Protein AF-A0A7J3IGB1-F1 (afdb_monomer_lite)

Secondary structure (DSSP, 8-state):
-HHHHHHHHHHHHHHHHHHHT-HHHHHHHHHTHHHHHHHHHHHHHHHTTS-HHHHHHHHHHHHHHHHHHHHHHHHHHTTSPPP-

pLDDT: mean 94.0, std 8.96, range [46.56, 98.69]

Radius of gyration: 14.81 Å; chains: 1; bounding box: 41×20×40 Å

Sequence (84 aa):
HELYKAIYDCYNDAVTAFLSRNIIIAESVREREANVKELSRRTESIIRALPIERAQDLVAVISLLNRIYDHSVDISDLTAPREF

Foldseek 3Di:
DVLLVLLVQLLVLLVVCQVVLPLVSLVVLVVCVVVNVVVLVVQLVVLVVDDPVSSVVVNVVSVVSVVSSVVSNVSSVNSDDPDD

Structure (mmCIF, N/CA/C/O backbone):
data_AF-A0A7J3IGB1-F1
#
_entry.id   AF-A0A7J3IGB1-F1
#
loop_
_atom_site.group_PDB
_atom_site.id
_atom_site.type_symbol
_atom_site.label_atom_id
_atom_site.label_alt_id
_atom_site.label_comp_id
_atom_site.label_asym_id
_atom_site.label_entity_id
_atom_site.label_seq_id
_atom_site.pdbx_PDB_ins_code
_atom_site.Cartn_x
_atom_site.Cartn_y
_atom_site.Cartn_z
_atom_site.occupancy
_atom_site.B_iso_or_equiv
_atom_site.auth_seq_id
_atom_site.auth_comp_id
_atom_site.auth_asym_id
_atom_site.auth_atom_id
_atom_site.pdbx_PDB_model_num
ATOM 1 N N . HIS A 1 1 ? -12.516 1.942 3.893 1.00 71.56 1 HIS A N 1
ATOM 2 C CA . HIS A 1 1 ? -12.566 1.496 2.483 1.00 71.56 1 HIS A CA 1
ATOM 3 C C . HIS A 1 1 ? -11.451 2.135 1.656 1.00 71.56 1 HIS A C 1
ATOM 5 O O . HIS A 1 1 ? -10.734 1.409 0.987 1.00 71.56 1 HIS A O 1
ATOM 11 N N . GLU A 1 2 ? -11.257 3.458 1.736 1.00 92.94 2 GLU A N 1
ATOM 12 C CA . GLU A 1 2 ? -10.242 4.181 0.943 1.00 92.94 2 GLU A CA 1
ATOM 13 C C . GLU A 1 2 ? -8.802 3.706 1.191 1.00 92.94 2 GLU A C 1
ATOM 15 O O . GLU A 1 2 ? -8.102 3.415 0.228 1.00 92.94 2 GLU A O 1
ATOM 20 N N . LEU A 1 3 ? -8.392 3.536 2.457 1.00 96.44 3 LEU A N 1
ATOM 21 C CA . LEU A 1 3 ? -7.048 3.048 2.801 1.00 96.44 3 LEU A CA 1
ATOM 22 C C . LEU A 1 3 ? -6.753 1.663 2.207 1.00 96.44 3 LEU A C 1
ATOM 24 O O . LEU A 1 3 ? -5.752 1.481 1.525 1.00 96.44 3 LEU A O 1
ATOM 28 N N . TYR A 1 4 ? -7.654 0.700 2.436 1.00 97.25 4 TYR A N 1
ATOM 29 C CA . TYR A 1 4 ? -7.526 -0.649 1.882 1.00 97.25 4 TYR A CA 1
ATOM 30 C C . TYR A 1 4 ? -7.390 -0.617 0.359 1.00 97.25 4 TYR A C 1
ATOM 32 O O . TYR A 1 4 ? -6.486 -1.247 -0.176 1.00 97.25 4 TYR A O 1
ATOM 40 N N . LYS A 1 5 ? -8.256 0.141 -0.328 1.00 98.06 5 LYS A N 1
ATOM 41 C CA . LYS A 1 5 ? -8.227 0.232 -1.788 1.00 98.06 5 LYS A CA 1
ATOM 42 C C . LYS A 1 5 ? -6.900 0.809 -2.286 1.00 98.06 5 LYS A C 1
ATOM 44 O O . LYS A 1 5 ? -6.281 0.204 -3.146 1.00 98.06 5 LYS A O 1
ATOM 49 N N . ALA A 1 6 ? -6.436 1.917 -1.707 1.00 98.38 6 ALA A N 1
ATOM 50 C CA . ALA A 1 6 ? -5.171 2.534 -2.104 1.00 98.38 6 ALA A CA 1
ATOM 51 C C . ALA A 1 6 ? -3.983 1.567 -1.961 1.00 98.38 6 ALA A C 1
ATOM 53 O O . ALA A 1 6 ? -3.156 1.465 -2.862 1.00 98.38 6 ALA A O 1
ATOM 54 N N . ILE A 1 7 ? -3.928 0.822 -0.854 1.00 98.56 7 ILE A N 1
ATOM 55 C CA . ILE A 1 7 ? -2.864 -0.154 -0.589 1.00 98.56 7 ILE A CA 1
ATOM 56 C C . ILE A 1 7 ? -2.973 -1.365 -1.517 1.00 98.56 7 ILE A C 1
ATOM 58 O O . ILE A 1 7 ? -1.965 -1.836 -2.034 1.00 98.56 7 ILE A O 1
ATOM 62 N N . TYR A 1 8 ? -4.189 -1.856 -1.756 1.00 98.44 8 TYR A N 1
ATOM 63 C CA . TYR A 1 8 ? -4.436 -2.952 -2.688 1.00 98.44 8 TYR A CA 1
ATOM 64 C C . TYR A 1 8 ? -4.044 -2.582 -4.125 1.00 98.44 8 TYR A C 1
ATOM 66 O O . TYR A 1 8 ? -3.430 -3.386 -4.824 1.00 98.44 8 TYR A O 1
ATOM 74 N N . ASP A 1 9 ? -4.335 -1.353 -4.549 1.00 98.50 9 ASP A N 1
ATOM 75 C CA . ASP A 1 9 ? -3.933 -0.838 -5.856 1.00 98.50 9 ASP A CA 1
ATOM 76 C C . ASP A 1 9 ? -2.396 -0.732 -5.946 1.00 98.50 9 ASP A C 1
ATOM 78 O O . ASP A 1 9 ? -1.812 -1.204 -6.918 1.00 98.50 9 ASP A O 1
ATOM 82 N N . CYS A 1 10 ? -1.718 -0.222 -4.906 1.00 98.62 10 CYS A N 1
ATOM 83 C CA . CYS A 1 10 ? -0.247 -0.219 -4.837 1.00 98.62 10 CYS A CA 1
ATOM 84 C C . CYS A 1 10 ? 0.351 -1.629 -4.933 1.00 98.62 10 CYS A C 1
ATOM 86 O O . CYS A 1 10 ? 1.341 -1.822 -5.633 1.00 98.62 10 CYS A O 1
ATOM 88 N N . TYR A 1 11 ? -0.249 -2.613 -4.264 1.00 98.69 11 TYR A N 1
ATOM 89 C CA . TYR A 1 11 ? 0.198 -4.004 -4.324 1.00 98.69 11 TYR A CA 1
ATOM 90 C C . TYR A 1 11 ? 0.091 -4.584 -5.740 1.00 98.69 11 TYR A C 1
ATOM 92 O O . TYR A 1 11 ? 1.055 -5.163 -6.246 1.00 98.69 11 TYR A O 1
ATOM 100 N N . ASN A 1 12 ? -1.055 -4.404 -6.405 1.00 98.69 12 ASN A N 1
ATOM 101 C CA . ASN A 1 12 ? -1.240 -4.887 -7.776 1.00 98.69 12 ASN A CA 1
ATOM 102 C C . ASN A 1 12 ? -0.278 -4.208 -8.754 1.00 98.69 12 ASN A C 1
ATOM 104 O O . ASN A 1 12 ? 0.306 -4.878 -9.610 1.00 98.69 12 ASN A O 1
ATOM 108 N N . ASP A 1 13 ? -0.085 -2.899 -8.611 1.00 98.62 13 ASP A N 1
ATOM 109 C CA . ASP A 1 13 ? 0.821 -2.136 -9.461 1.00 98.62 13 ASP A CA 1
ATOM 110 C C . ASP A 1 13 ? 2.279 -2.535 -9.230 1.00 98.62 13 ASP A C 1
ATOM 112 O O . ASP A 1 13 ? 3.007 -2.719 -10.199 1.00 98.62 13 ASP A O 1
ATOM 116 N N . ALA A 1 14 ? 2.696 -2.768 -7.983 1.00 98.56 14 ALA A N 1
ATOM 117 C CA . ALA A 1 14 ? 4.042 -3.235 -7.664 1.00 98.56 14 ALA A CA 1
ATOM 118 C C . ALA A 1 14 ? 4.341 -4.598 -8.303 1.00 98.56 14 ALA A C 1
ATOM 120 O O . ALA A 1 14 ? 5.361 -4.772 -8.973 1.00 98.56 14 ALA A O 1
ATOM 121 N N . VAL A 1 15 ? 3.425 -5.563 -8.158 1.00 98.56 15 VAL A N 1
ATOM 122 C CA . VAL A 1 15 ? 3.558 -6.889 -8.783 1.00 98.56 15 VAL A CA 1
ATOM 123 C C . VAL A 1 15 ? 3.588 -6.767 -10.308 1.00 98.56 15 VAL A C 1
ATOM 125 O O . VAL A 1 15 ? 4.421 -7.394 -10.966 1.00 98.56 15 VAL A O 1
ATOM 128 N N . THR A 1 16 ? 2.721 -5.928 -10.877 1.00 98.44 16 THR A N 1
ATOM 129 C CA . THR A 1 16 ? 2.677 -5.675 -12.322 1.00 98.44 16 THR A CA 1
ATOM 130 C C . THR A 1 16 ? 3.982 -5.056 -12.815 1.00 98.44 16 THR A C 1
ATOM 132 O O . THR A 1 16 ? 4.541 -5.521 -13.811 1.00 98.44 16 THR A O 1
ATOM 135 N N . ALA A 1 17 ? 4.496 -4.045 -12.115 1.00 97.88 17 ALA A N 1
ATOM 136 C CA . ALA A 1 17 ? 5.748 -3.373 -12.431 1.00 97.88 17 ALA A CA 1
ATOM 137 C C . ALA A 1 17 ? 6.915 -4.358 -12.439 1.00 97.88 17 ALA A C 1
ATOM 139 O O . ALA A 1 17 ? 7.636 -4.441 -13.433 1.00 97.88 17 ALA A O 1
ATOM 140 N N . PHE A 1 18 ? 7.036 -5.165 -11.385 1.00 97.31 18 PHE A N 1
ATOM 141 C CA . PHE A 1 18 ? 8.108 -6.141 -11.242 1.00 97.31 18 PHE A CA 1
ATOM 142 C C . PHE A 1 18 ? 8.091 -7.187 -12.363 1.00 97.31 18 PHE A C 1
ATOM 144 O O . PHE A 1 18 ? 9.102 -7.400 -13.036 1.00 97.31 18 PHE A O 1
ATOM 151 N N . LEU A 1 19 ? 6.933 -7.803 -12.625 1.00 97.06 19 LEU A N 1
ATOM 152 C CA . LEU A 1 19 ? 6.809 -8.848 -13.648 1.00 97.06 19 LEU A CA 1
ATOM 153 C C . LEU A 1 19 ? 7.015 -8.314 -15.072 1.00 97.06 19 LEU A C 1
ATOM 155 O O . LEU A 1 19 ? 7.553 -9.022 -15.923 1.00 97.06 19 LEU A O 1
ATOM 159 N N . SER A 1 20 ? 6.609 -7.070 -15.334 1.00 96.81 20 SER A N 1
ATOM 160 C CA . SER A 1 20 ? 6.742 -6.428 -16.649 1.00 96.81 20 SER A CA 1
ATOM 161 C C . SER A 1 20 ? 8.025 -5.611 -16.825 1.00 96.81 20 SER A C 1
ATOM 163 O O . SER A 1 20 ? 8.259 -5.088 -17.913 1.00 96.81 20 SER A O 1
ATOM 165 N N . ARG A 1 21 ? 8.863 -5.498 -15.782 1.00 95.19 21 ARG A N 1
ATOM 166 C CA . ARG A 1 21 ? 10.034 -4.600 -15.724 1.00 95.19 21 ARG A CA 1
ATOM 167 C C . ARG A 1 21 ? 9.681 -3.134 -16.017 1.00 95.19 21 ARG A C 1
ATOM 169 O O . ARG A 1 21 ? 10.481 -2.394 -16.588 1.00 95.19 21 ARG A O 1
ATOM 176 N N . ASN A 1 22 ? 8.472 -2.710 -15.654 1.00 97.06 22 ASN A N 1
ATOM 177 C CA . ASN A 1 22 ? 7.982 -1.365 -15.932 1.00 97.06 22 ASN A CA 1
ATOM 178 C C . ASN A 1 22 ? 8.335 -0.401 -14.791 1.00 97.06 22 ASN A C 1
ATOM 180 O O . ASN A 1 22 ? 7.637 -0.317 -13.780 1.00 97.06 22 ASN A O 1
ATOM 184 N N . ILE A 1 23 ? 9.406 0.367 -14.993 1.00 96.25 23 ILE A N 1
ATOM 185 C CA . ILE A 1 23 ? 9.930 1.333 -14.017 1.00 96.25 23 ILE A CA 1
ATOM 186 C C . ILE A 1 23 ? 8.929 2.465 -13.732 1.00 96.25 23 ILE A C 1
ATOM 188 O O . ILE A 1 23 ? 8.870 2.951 -12.607 1.00 96.25 23 ILE A O 1
ATOM 192 N N . ILE A 1 24 ? 8.108 2.856 -14.712 1.00 97.06 24 ILE A N 1
ATOM 193 C CA . ILE A 1 24 ? 7.129 3.943 -14.547 1.00 97.06 24 ILE A CA 1
ATOM 194 C C . ILE A 1 24 ? 6.043 3.525 -13.548 1.00 97.06 24 ILE A C 1
ATOM 196 O O . ILE A 1 24 ? 5.689 4.294 -12.657 1.00 97.06 24 ILE A O 1
ATOM 200 N N . ILE A 1 25 ? 5.544 2.288 -13.657 1.00 98.00 25 ILE A N 1
ATOM 201 C CA . ILE A 1 25 ? 4.561 1.761 -12.700 1.00 98.00 25 ILE A CA 1
ATOM 202 C C . ILE A 1 25 ? 5.200 1.635 -11.310 1.00 98.00 25 ILE A C 1
ATOM 204 O O . ILE A 1 25 ? 4.584 2.066 -10.337 1.00 98.00 25 ILE A O 1
ATOM 208 N N . ALA A 1 26 ? 6.436 1.130 -11.212 1.00 97.62 26 ALA A N 1
ATOM 209 C CA . ALA A 1 26 ? 7.158 1.037 -9.939 1.00 97.62 26 ALA A CA 1
ATOM 210 C C . ALA A 1 26 ? 7.330 2.405 -9.253 1.00 97.62 26 ALA A C 1
ATOM 212 O O . ALA A 1 26 ? 7.097 2.521 -8.052 1.00 97.62 26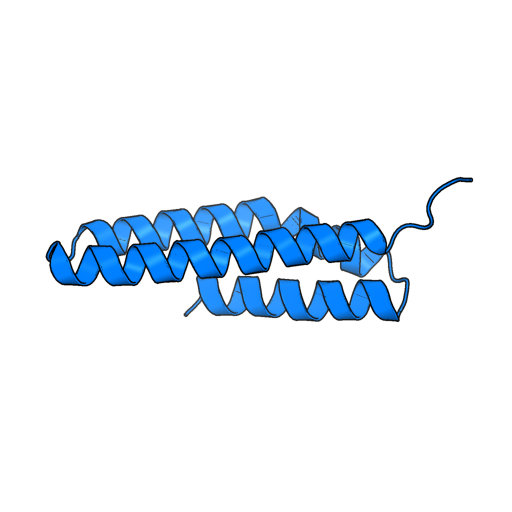 ALA A O 1
ATOM 213 N N . GLU A 1 27 ? 7.687 3.452 -10.003 1.00 97.50 27 GLU A N 1
ATOM 214 C CA . GLU A 1 27 ? 7.819 4.804 -9.446 1.00 97.50 27 GLU A CA 1
ATOM 215 C C . GLU A 1 27 ? 6.478 5.327 -8.922 1.00 97.50 27 GLU A C 1
ATOM 217 O O . GLU A 1 27 ? 6.399 5.814 -7.797 1.00 97.50 27 GLU A O 1
ATOM 222 N N . SER A 1 28 ? 5.390 5.110 -9.667 1.00 97.75 28 SER A N 1
ATOM 223 C CA . SER A 1 28 ? 4.054 5.528 -9.227 1.00 97.75 28 SER A CA 1
ATOM 224 C C . SER A 1 28 ? 3.626 4.907 -7.888 1.00 97.75 28 SER A C 1
ATOM 226 O O . SER A 1 28 ? 2.805 5.482 -7.172 1.00 97.75 28 SER A O 1
ATOM 228 N N . VAL A 1 29 ? 4.129 3.712 -7.542 1.00 98.19 29 VAL A N 1
ATOM 229 C CA . VAL A 1 29 ? 3.858 3.074 -6.242 1.00 98.19 29 VAL A CA 1
ATOM 230 C C . VAL A 1 29 ? 4.544 3.855 -5.123 1.00 98.19 29 VAL A C 1
ATOM 232 O O . VAL A 1 29 ? 3.901 4.131 -4.112 1.00 98.19 29 VAL A O 1
ATOM 235 N N . ARG A 1 30 ? 5.800 4.280 -5.325 1.00 96.12 30 ARG A N 1
ATOM 236 C CA . ARG A 1 30 ? 6.554 5.116 -4.374 1.00 96.12 30 ARG A CA 1
ATOM 237 C C . ARG A 1 30 ? 5.918 6.493 -4.193 1.00 96.12 30 ARG A C 1
ATOM 239 O O . ARG A 1 30 ? 5.741 6.949 -3.066 1.00 96.12 30 ARG A O 1
ATOM 246 N N . GLU A 1 31 ? 5.490 7.126 -5.282 1.00 97.44 31 GLU A N 1
ATOM 247 C CA . GLU A 1 31 ? 4.851 8.452 -5.252 1.00 97.44 31 GLU A CA 1
ATOM 248 C C . GLU A 1 31 ? 3.537 8.478 -4.445 1.00 97.44 31 GLU A C 1
ATOM 250 O O . GLU A 1 31 ? 3.119 9.527 -3.948 1.00 97.44 31 GLU A O 1
ATOM 255 N N . ARG A 1 32 ? 2.886 7.322 -4.253 1.00 97.88 32 ARG A N 1
ATOM 256 C CA . ARG A 1 32 ? 1.652 7.197 -3.460 1.00 97.88 32 ARG A CA 1
ATOM 257 C C . ARG A 1 32 ? 1.874 7.202 -1.944 1.00 97.88 32 ARG A C 1
ATOM 259 O O . ARG A 1 32 ? 0.883 7.240 -1.209 1.00 97.88 32 ARG A O 1
ATOM 266 N N . GLU A 1 33 ? 3.117 7.243 -1.462 1.00 96.62 33 GLU A N 1
ATOM 267 C CA . GLU A 1 33 ? 3.447 7.197 -0.030 1.00 96.62 33 GLU A CA 1
ATOM 268 C C . GLU A 1 33 ? 2.710 8.266 0.783 1.00 96.62 33 GLU A C 1
ATOM 270 O O . GLU A 1 33 ? 2.097 7.964 1.810 1.00 96.62 33 GLU A O 1
ATOM 275 N N . ALA A 1 34 ? 2.718 9.513 0.308 1.00 97.38 34 ALA A N 1
ATOM 276 C CA . ALA A 1 34 ? 2.062 10.619 0.999 1.00 97.38 34 ALA A CA 1
ATOM 277 C C . ALA A 1 34 ? 0.547 10.387 1.142 1.00 97.38 34 ALA A C 1
ATOM 279 O O . ALA A 1 34 ? -0.025 10.632 2.206 1.00 97.38 34 ALA A O 1
ATOM 280 N N . ASN A 1 35 ? -0.094 9.862 0.094 1.00 97.88 35 ASN A N 1
ATOM 281 C CA . ASN A 1 35 ? -1.520 9.550 0.107 1.00 97.88 35 ASN A CA 1
ATOM 282 C C . ASN A 1 35 ? -1.838 8.396 1.071 1.00 97.88 35 ASN A C 1
ATOM 284 O O . ASN A 1 35 ? -2.780 8.496 1.856 1.00 97.88 35 ASN A O 1
ATOM 288 N N . VAL A 1 36 ? -1.038 7.324 1.061 1.00 97.94 36 VAL A N 1
ATOM 289 C CA . VAL A 1 36 ? -1.216 6.193 1.987 1.00 97.94 36 VAL A CA 1
ATOM 290 C C . VAL A 1 36 ? -1.038 6.644 3.438 1.00 97.94 36 VAL A C 1
ATOM 292 O O . VAL A 1 36 ? -1.902 6.361 4.267 1.00 97.94 36 VAL A O 1
ATOM 295 N N . LYS A 1 37 ? 0.011 7.420 3.743 1.00 97.06 37 LYS A N 1
ATOM 296 C CA . LYS A 1 37 ? 0.249 7.968 5.090 1.00 97.06 37 LYS A CA 1
ATOM 297 C C . LYS A 1 37 ? -0.912 8.832 5.574 1.00 97.06 37 LYS A C 1
ATOM 299 O O . LYS A 1 37 ? -1.344 8.689 6.718 1.00 97.06 37 LYS A O 1
ATOM 304 N N . GLU A 1 38 ? -1.450 9.696 4.716 1.00 97.81 38 GLU A N 1
ATOM 305 C CA . GLU A 1 38 ? -2.586 10.545 5.080 1.00 97.81 38 GLU A CA 1
ATOM 306 C C . GLU A 1 38 ? -3.868 9.730 5.308 1.00 97.81 38 GLU A C 1
ATOM 308 O O . GLU A 1 38 ? -4.571 9.947 6.299 1.00 97.81 38 GLU A O 1
ATOM 313 N N . LEU A 1 39 ? -4.160 8.746 4.452 1.00 97.94 39 LEU A N 1
ATOM 314 C CA . LEU A 1 39 ? -5.299 7.843 4.638 1.00 97.94 39 LEU A CA 1
ATOM 315 C C . LEU A 1 39 ? -5.171 7.025 5.930 1.00 97.94 39 LEU A C 1
ATOM 317 O O . LEU A 1 39 ? -6.159 6.881 6.659 1.00 97.94 39 LEU A O 1
ATOM 321 N N . SER A 1 40 ? -3.972 6.541 6.256 1.00 96.56 40 SER A N 1
ATOM 322 C CA . SER A 1 40 ? -3.696 5.835 7.511 1.00 96.56 40 SER A CA 1
ATOM 323 C C . SER A 1 40 ? -3.914 6.740 8.715 1.00 96.56 40 SER A C 1
ATOM 325 O O . SER A 1 40 ? -4.694 6.391 9.601 1.00 96.56 40 SER A O 1
ATOM 327 N N . ARG A 1 41 ? -3.350 7.953 8.704 1.00 96.06 41 ARG A N 1
ATOM 328 C CA . ARG A 1 41 ? -3.528 8.943 9.776 1.00 96.06 41 ARG A CA 1
ATOM 329 C C . ARG A 1 41 ? -5.002 9.293 10.000 1.00 96.06 41 ARG A C 1
ATOM 331 O O . ARG A 1 41 ? -5.465 9.332 11.142 1.00 96.06 41 ARG A O 1
ATOM 338 N N . ARG A 1 42 ? -5.762 9.527 8.924 1.00 96.25 42 ARG A N 1
ATOM 339 C CA . ARG A 1 42 ? -7.208 9.801 9.001 1.00 96.25 42 ARG A CA 1
ATOM 340 C C . ARG A 1 42 ? -7.973 8.612 9.578 1.00 96.25 42 ARG A C 1
ATOM 342 O O . ARG A 1 42 ? -8.827 8.805 10.440 1.00 96.25 42 ARG A O 1
ATOM 349 N N . THR A 1 43 ? -7.650 7.396 9.142 1.00 95.62 43 THR A N 1
ATOM 350 C CA . THR A 1 43 ? -8.324 6.181 9.621 1.00 95.62 43 THR A CA 1
ATOM 351 C C . THR A 1 43 ? -8.019 5.931 11.101 1.00 95.62 43 THR A C 1
ATOM 353 O O . THR A 1 43 ? -8.938 5.682 11.879 1.00 95.62 43 THR A O 1
ATOM 356 N N . GLU A 1 44 ? -6.765 6.093 11.531 1.00 93.69 44 GLU A N 1
ATOM 357 C CA . GLU A 1 44 ? -6.386 6.017 12.946 1.00 93.69 44 GLU A CA 1
ATOM 358 C C . GLU A 1 44 ? -7.110 7.057 13.803 1.00 93.69 44 GLU A C 1
ATOM 360 O O . GLU A 1 44 ? -7.568 6.736 14.898 1.00 93.69 44 GLU A O 1
ATOM 365 N N . SER A 1 45 ? -7.247 8.295 13.316 1.00 93.94 45 SER A N 1
ATOM 366 C CA . SER A 1 45 ? -7.968 9.347 14.041 1.00 93.94 45 SER A CA 1
ATOM 367 C C . SER A 1 45 ? -9.428 8.970 14.302 1.00 93.94 45 SER A C 1
ATOM 369 O O . SER A 1 45 ? -9.949 9.284 15.369 1.00 93.94 45 SER A O 1
ATOM 371 N N . ILE A 1 46 ? -10.082 8.299 13.350 1.00 93.88 46 ILE A N 1
ATOM 372 C CA . ILE A 1 46 ? -11.462 7.817 13.504 1.00 93.88 46 ILE A CA 1
ATOM 373 C C . ILE A 1 46 ? -11.509 6.665 14.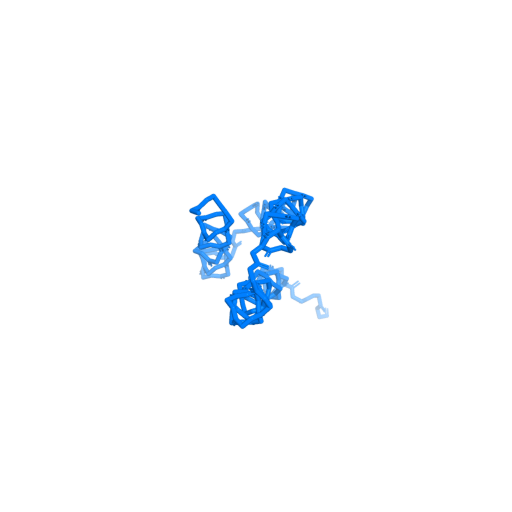513 1.00 93.88 46 ILE A C 1
ATOM 375 O O . ILE A 1 46 ? -12.371 6.640 15.387 1.00 93.88 46 ILE A O 1
ATOM 379 N N . ILE A 1 47 ? -10.561 5.729 14.431 1.00 93.69 47 ILE A N 1
ATOM 380 C CA . ILE A 1 47 ? -10.503 4.563 15.324 1.00 93.69 47 ILE A CA 1
ATOM 381 C C . ILE A 1 47 ? -10.270 4.968 16.777 1.00 93.69 47 ILE A C 1
ATOM 383 O O . ILE A 1 47 ? -10.872 4.383 17.672 1.00 93.69 47 ILE A O 1
ATOM 387 N N . ARG A 1 48 ? -9.447 5.992 17.029 1.00 89.12 48 ARG A N 1
ATOM 388 C CA . ARG A 1 48 ? -9.193 6.505 18.385 1.00 89.12 48 ARG A CA 1
ATOM 389 C C . ARG A 1 48 ? -10.441 7.084 19.065 1.00 89.12 48 ARG A C 1
ATOM 391 O O . ARG A 1 48 ? -10.419 7.257 20.277 1.00 89.12 48 ARG A O 1
ATOM 398 N N . ALA A 1 49 ? -11.512 7.368 18.319 1.00 92.62 49 ALA A N 1
ATOM 399 C CA . ALA A 1 49 ? -12.795 7.798 18.875 1.00 92.62 49 ALA A CA 1
ATOM 400 C C . ALA A 1 49 ? -13.703 6.625 19.310 1.00 92.62 49 ALA A C 1
ATOM 402 O O . ALA A 1 49 ? -14.774 6.859 19.868 1.00 92.62 49 ALA A O 1
ATOM 403 N N . LEU A 1 50 ? -13.309 5.375 19.043 1.00 92.94 50 LEU A N 1
ATOM 404 C CA . LEU A 1 50 ? -14.053 4.173 19.424 1.00 92.94 50 LEU A CA 1
ATOM 405 C C . LEU A 1 50 ? -13.687 3.700 20.845 1.00 92.94 50 LEU A C 1
ATOM 407 O O . LEU A 1 50 ? -12.618 4.044 21.352 1.00 92.94 50 LEU A O 1
ATOM 411 N N . PRO A 1 51 ? -14.530 2.858 21.477 1.00 94.19 51 PRO A N 1
ATOM 412 C CA . PRO A 1 51 ? -14.160 2.139 22.695 1.00 94.19 51 PRO A CA 1
ATOM 413 C C . PRO A 1 51 ? -12.856 1.354 22.523 1.00 94.19 51 PRO A C 1
ATOM 415 O O . PRO A 1 51 ? -12.584 0.819 21.443 1.00 94.19 51 PRO A O 1
ATOM 418 N N . ILE A 1 52 ? -12.064 1.272 23.594 1.00 89.62 52 ILE A N 1
ATOM 419 C CA . ILE A 1 52 ? -10.678 0.791 23.549 1.00 89.62 52 ILE A CA 1
ATOM 420 C C . ILE A 1 52 ? -10.554 -0.629 22.987 1.00 89.62 52 ILE A C 1
ATOM 422 O O . ILE A 1 52 ? -9.645 -0.891 22.201 1.00 89.62 52 ILE A O 1
ATOM 426 N N . GLU A 1 53 ? -11.505 -1.512 23.295 1.00 89.19 53 GLU A N 1
ATOM 427 C CA . GLU A 1 53 ? -11.503 -2.901 22.832 1.00 89.19 53 GLU A CA 1
ATOM 428 C C . GLU A 1 53 ? -11.661 -2.977 21.308 1.00 89.19 53 GLU A C 1
ATOM 430 O O . GLU A 1 53 ? -10.979 -3.742 20.638 1.00 89.19 53 GLU A O 1
ATOM 435 N N . ARG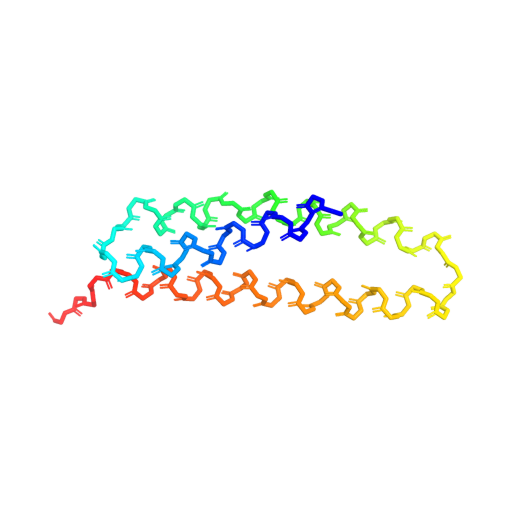 A 1 54 ? -12.521 -2.128 20.730 1.00 88.50 54 ARG A N 1
ATOM 436 C CA . ARG A 1 54 ? -12.712 -2.050 19.272 1.00 88.50 54 ARG A CA 1
ATOM 437 C C . ARG A 1 54 ? -11.565 -1.317 18.589 1.00 88.50 54 ARG A C 1
ATOM 439 O O . ARG A 1 54 ? -11.234 -1.626 17.446 1.00 88.50 54 ARG A O 1
ATOM 446 N N . ALA A 1 55 ? -10.970 -0.343 19.273 1.00 92.62 55 ALA A N 1
ATOM 447 C CA . ALA A 1 55 ? -9.865 0.429 18.735 1.00 92.62 55 ALA A CA 1
ATOM 448 C C . ALA A 1 55 ? -8.596 -0.420 18.563 1.00 92.62 55 ALA A C 1
ATOM 450 O O . ALA A 1 55 ? -7.916 -0.290 17.547 1.00 92.62 55 ALA A O 1
ATOM 451 N N . GLN A 1 56 ? -8.301 -1.316 19.511 1.00 91.69 56 GLN A N 1
ATOM 452 C CA . GLN A 1 56 ? -7.112 -2.175 19.471 1.00 91.69 56 GLN A CA 1
ATOM 453 C C . GLN A 1 56 ? -7.087 -3.097 18.247 1.00 91.69 56 GLN A C 1
ATOM 455 O O . GLN A 1 56 ? -6.105 -3.089 17.500 1.00 91.69 56 GLN A O 1
ATOM 460 N N . ASP A 1 57 ? -8.179 -3.822 17.992 1.00 92.56 57 ASP A N 1
ATOM 461 C CA . ASP A 1 57 ? -8.283 -4.717 16.833 1.00 92.56 57 ASP A CA 1
ATOM 462 C C . ASP A 1 57 ? -8.101 -3.950 15.515 1.00 92.56 57 ASP A C 1
ATOM 464 O O . ASP A 1 57 ? -7.389 -4.383 14.607 1.00 92.56 57 ASP A O 1
ATOM 468 N N . LEU A 1 58 ? -8.703 -2.762 15.409 1.00 94.75 58 LEU A N 1
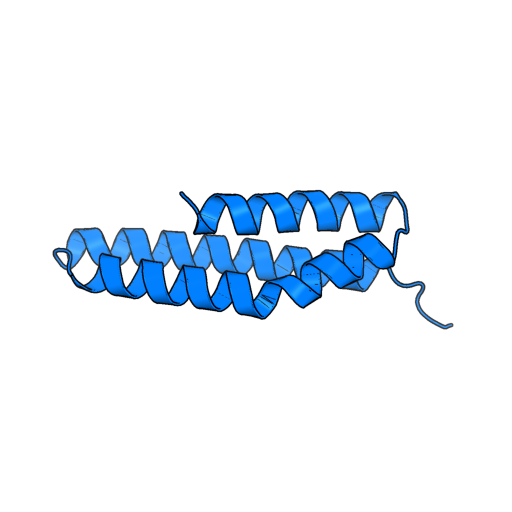ATOM 469 C CA . LEU A 1 58 ? -8.638 -1.950 14.196 1.00 94.75 58 LEU A CA 1
ATOM 470 C C . LEU A 1 58 ? -7.254 -1.321 13.973 1.00 94.75 58 LEU A C 1
ATOM 472 O O . LEU A 1 58 ? -6.810 -1.225 12.828 1.00 94.75 58 LEU A O 1
ATOM 476 N N . VAL A 1 59 ? -6.537 -0.945 15.035 1.00 93.44 59 VAL A N 1
ATOM 477 C CA . VAL A 1 59 ? -5.135 -0.498 14.935 1.00 93.44 59 VAL A CA 1
ATOM 478 C C . VAL A 1 59 ? -4.233 -1.629 14.437 1.00 93.44 59 VAL A C 1
ATOM 480 O O . VAL A 1 59 ? -3.346 -1.388 13.611 1.00 93.44 59 VAL A O 1
ATOM 483 N N . ALA A 1 60 ? -4.475 -2.869 14.876 1.00 94.12 60 ALA A N 1
ATOM 484 C CA . ALA A 1 60 ? -3.746 -4.029 14.369 1.00 94.12 60 ALA A CA 1
ATOM 485 C C . ALA A 1 60 ? -4.003 -4.237 12.865 1.00 94.12 60 ALA A C 1
ATOM 487 O O . ALA A 1 60 ? -3.059 -4.431 12.099 1.00 94.12 60 ALA A O 1
ATOM 488 N N . VAL A 1 61 ? -5.258 -4.106 12.419 1.00 95.31 61 VAL A N 1
ATOM 489 C CA . VAL A 1 61 ? -5.618 -4.177 10.992 1.00 95.31 61 VAL A CA 1
ATOM 490 C C . VAL A 1 61 ? -4.919 -3.086 10.175 1.00 95.31 61 VAL A C 1
ATOM 492 O O . VAL A 1 61 ? -4.350 -3.392 9.128 1.00 95.31 61 VAL A O 1
ATOM 495 N N . ILE A 1 62 ? -4.899 -1.833 10.643 1.00 95.94 62 ILE A N 1
ATOM 496 C CA . ILE A 1 62 ? -4.183 -0.747 9.948 1.00 95.94 62 ILE A CA 1
ATOM 497 C C . ILE A 1 62 ? -2.689 -1.036 9.855 1.00 95.94 62 ILE A C 1
ATOM 499 O O . ILE A 1 62 ? -2.098 -0.852 8.794 1.00 95.94 62 ILE A O 1
ATOM 503 N N . SER A 1 63 ? -2.081 -1.519 10.938 1.00 96.12 63 SER A N 1
ATOM 504 C CA . SER A 1 63 ? -0.659 -1.874 10.948 1.00 96.12 63 SER A CA 1
ATOM 505 C C . SER A 1 63 ? -0.335 -2.935 9.893 1.00 96.12 63 SER A C 1
ATOM 507 O O . SER A 1 63 ? 0.663 -2.820 9.186 1.00 96.12 63 SER A O 1
ATOM 509 N N . LEU A 1 64 ? -1.195 -3.948 9.742 1.00 97.62 64 LEU A N 1
ATO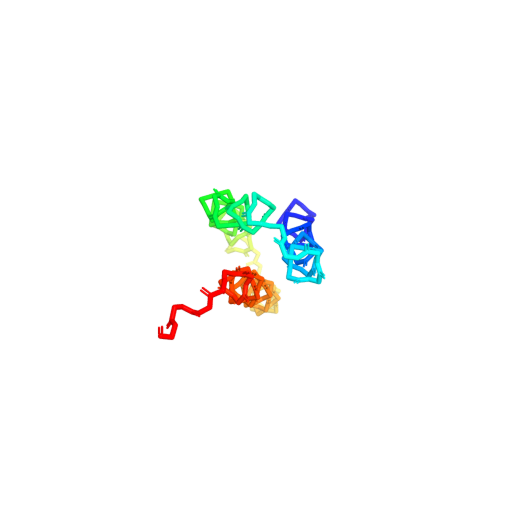M 510 C CA . LEU A 1 64 ? -1.039 -4.972 8.708 1.00 97.62 64 LEU A CA 1
ATOM 511 C C . LEU A 1 64 ? -1.207 -4.402 7.296 1.00 97.62 64 LEU A C 1
ATOM 513 O O . LEU A 1 64 ? -0.444 -4.765 6.406 1.00 97.62 64 LEU A O 1
ATOM 517 N N . LEU A 1 65 ? -2.163 -3.493 7.092 1.00 97.75 65 LEU A N 1
ATOM 518 C CA . LEU A 1 65 ? -2.334 -2.812 5.810 1.00 97.75 65 LEU A CA 1
ATOM 519 C C . LEU A 1 65 ? -1.093 -1.987 5.447 1.00 97.75 65 LEU A C 1
ATOM 521 O O . LEU A 1 65 ? -0.574 -2.138 4.346 1.00 97.75 65 LEU A O 1
ATOM 525 N N . ASN A 1 66 ? -0.567 -1.180 6.371 1.00 97.81 66 ASN A N 1
ATOM 526 C CA . ASN A 1 66 ? 0.648 -0.398 6.126 1.00 97.81 66 ASN A CA 1
ATOM 527 C C . ASN A 1 66 ? 1.837 -1.296 5.751 1.00 97.81 66 ASN A C 1
ATOM 529 O O . ASN A 1 66 ? 2.534 -0.999 4.790 1.00 97.81 66 ASN A O 1
ATOM 533 N N . ARG A 1 67 ? 1.997 -2.456 6.403 1.00 98.38 67 ARG A N 1
ATOM 534 C CA . ARG A 1 67 ? 3.034 -3.431 6.023 1.00 98.38 67 ARG A CA 1
ATOM 535 C C . ARG A 1 67 ? 2.864 -3.982 4.605 1.00 98.38 67 ARG A C 1
ATOM 537 O O . ARG A 1 67 ? 3.856 -4.256 3.941 1.00 98.38 67 ARG A O 1
ATOM 544 N N . ILE A 1 68 ? 1.630 -4.160 4.127 1.00 98.50 68 ILE A N 1
ATOM 545 C CA . ILE A 1 68 ? 1.381 -4.559 2.730 1.00 98.50 68 ILE A CA 1
ATOM 546 C C . ILE A 1 68 ? 1.856 -3.460 1.775 1.00 98.50 68 ILE A C 1
ATOM 548 O O . ILE A 1 68 ? 2.446 -3.766 0.740 1.00 98.50 68 ILE A O 1
ATOM 552 N N . TYR A 1 69 ? 1.636 -2.191 2.121 1.00 98.56 69 TYR A N 1
ATOM 553 C CA . TYR A 1 69 ? 2.163 -1.076 1.339 1.00 98.56 69 TYR A CA 1
ATOM 554 C C . TYR A 1 69 ? 3.695 -1.037 1.352 1.00 98.56 69 TYR A C 1
ATOM 556 O O . TYR A 1 69 ? 4.287 -0.953 0.280 1.00 98.56 69 TYR A O 1
ATOM 564 N N . ASP A 1 70 ? 4.330 -1.192 2.516 1.00 98.44 70 ASP A N 1
ATOM 565 C CA . ASP A 1 70 ? 5.795 -1.239 2.626 1.00 98.44 70 ASP A CA 1
ATOM 566 C C . ASP A 1 70 ? 6.376 -2.339 1.719 1.00 98.44 70 ASP A C 1
ATOM 568 O O . ASP A 1 70 ? 7.264 -2.088 0.909 1.00 98.44 70 ASP A O 1
ATOM 572 N N . HIS A 1 71 ? 5.779 -3.535 1.732 1.00 98.44 71 HIS A N 1
ATOM 573 C CA . HIS A 1 71 ? 6.174 -4.620 0.829 1.00 98.44 71 HIS A CA 1
ATOM 574 C C . HIS A 1 71 ? 5.891 -4.332 -0.651 1.00 98.44 71 HIS A C 1
ATOM 576 O O . HIS A 1 71 ? 6.580 -4.852 -1.525 1.00 98.44 71 HIS A O 1
ATOM 582 N N . SER A 1 72 ? 4.894 -3.504 -0.959 1.00 98.62 72 SER A N 1
ATOM 583 C CA . SER A 1 72 ? 4.639 -3.058 -2.334 1.00 98.62 72 SER A CA 1
ATOM 584 C C . SER A 1 72 ? 5.751 -2.123 -2.823 1.00 98.62 72 SER A C 1
ATOM 586 O O . SER A 1 72 ? 6.158 -2.204 -3.984 1.00 98.62 72 SER A O 1
ATOM 588 N N . VAL A 1 73 ? 6.291 -1.279 -1.940 1.00 98.25 73 VAL A N 1
ATOM 589 C CA . VAL A 1 73 ? 7.480 -0.463 -2.227 1.00 98.25 73 VAL A CA 1
ATOM 590 C C . VAL A 1 73 ? 8.706 -1.358 -2.412 1.00 98.25 73 VAL A C 1
ATOM 592 O O . VAL A 1 73 ? 9.362 -1.246 -3.445 1.00 98.25 73 VAL A O 1
ATOM 595 N N . ASP A 1 74 ? 8.938 -2.323 -1.512 1.00 97.56 74 ASP A N 1
ATOM 596 C CA . ASP A 1 74 ? 10.047 -3.286 -1.631 1.00 97.56 74 ASP A CA 1
ATOM 597 C C . ASP A 1 74 ? 10.033 -4.004 -2.998 1.00 97.56 74 ASP A C 1
ATOM 599 O O . ASP A 1 74 ? 11.055 -4.113 -3.676 1.00 97.56 74 ASP A O 1
ATOM 603 N N . ILE A 1 75 ? 8.861 -4.475 -3.445 1.00 97.62 75 ILE A N 1
ATOM 604 C CA . ILE A 1 75 ? 8.691 -5.119 -4.760 1.00 97.62 75 ILE A CA 1
ATOM 605 C C . ILE A 1 75 ? 8.975 -4.133 -5.903 1.00 97.62 75 ILE A C 1
ATOM 607 O O . ILE A 1 75 ? 9.612 -4.492 -6.897 1.00 97.62 75 ILE A O 1
ATOM 611 N N . SER A 1 76 ? 8.522 -2.886 -5.774 1.00 97.19 76 SER A N 1
ATOM 612 C CA . SER A 1 76 ? 8.750 -1.842 -6.779 1.00 97.19 76 SER A CA 1
ATOM 613 C C . SER A 1 76 ? 10.237 -1.511 -6.919 1.00 97.19 76 SER A C 1
ATOM 615 O O . SER A 1 76 ? 10.724 -1.319 -8.034 1.00 97.19 76 SER A O 1
ATOM 617 N N . ASP A 1 77 ? 10.992 -1.527 -5.823 1.00 95.12 77 ASP A N 1
ATOM 618 C CA . ASP A 1 77 ? 12.441 -1.310 -5.829 1.00 95.12 77 ASP A CA 1
ATOM 619 C C . ASP A 1 77 ? 13.198 -2.455 -6.518 1.00 95.12 77 ASP A C 1
ATOM 621 O O . ASP A 1 77 ? 14.198 -2.222 -7.199 1.00 95.12 77 ASP A O 1
ATOM 625 N N . LEU A 1 78 ? 12.676 -3.686 -6.459 1.00 95.38 78 LEU A N 1
ATOM 626 C CA . LEU A 1 78 ? 13.215 -4.830 -7.209 1.00 95.38 78 LEU A CA 1
ATOM 627 C C . LEU A 1 78 ? 12.979 -4.746 -8.728 1.00 95.38 78 LEU A C 1
ATOM 629 O O . LEU A 1 78 ? 13.521 -5.567 -9.471 1.00 95.38 78 LEU A O 1
ATOM 633 N N . THR A 1 79 ? 12.175 -3.789 -9.206 1.00 93.88 79 THR A N 1
ATOM 634 C CA . THR A 1 79 ? 11.897 -3.605 -10.642 1.00 93.88 79 THR A CA 1
ATOM 635 C C . THR A 1 79 ? 13.092 -3.003 -11.385 1.00 93.88 79 THR A C 1
ATOM 637 O O . THR A 1 79 ? 13.296 -3.297 -12.566 1.00 93.88 79 THR A O 1
ATOM 640 N N . ALA A 1 80 ? 13.899 -2.176 -10.712 1.00 80.69 80 ALA A N 1
ATOM 641 C CA . ALA A 1 80 ? 15.093 -1.601 -11.314 1.00 80.69 80 ALA A CA 1
ATOM 642 C C . ALA A 1 80 ? 16.174 -2.686 -11.499 1.00 80.69 80 ALA A C 1
ATOM 644 O O . ALA A 1 80 ? 16.430 -3.471 -10.579 1.00 80.69 80 ALA A O 1
ATOM 645 N N . PRO A 1 81 ? 16.832 -2.765 -12.671 1.00 68.88 81 PRO A N 1
ATOM 646 C CA . PRO A 1 81 ? 17.974 -3.651 -12.835 1.00 68.88 81 PRO A CA 1
ATOM 647 C C . PRO A 1 81 ? 19.078 -3.230 -11.859 1.00 68.88 81 PRO A C 1
ATOM 649 O O . PRO A 1 81 ? 19.446 -2.059 -11.802 1.00 68.88 81 PRO A O 1
ATOM 652 N N . ARG A 1 82 ? 19.604 -4.183 -11.080 1.00 63.12 82 ARG A N 1
ATOM 653 C CA . ARG A 1 82 ? 20.799 -3.945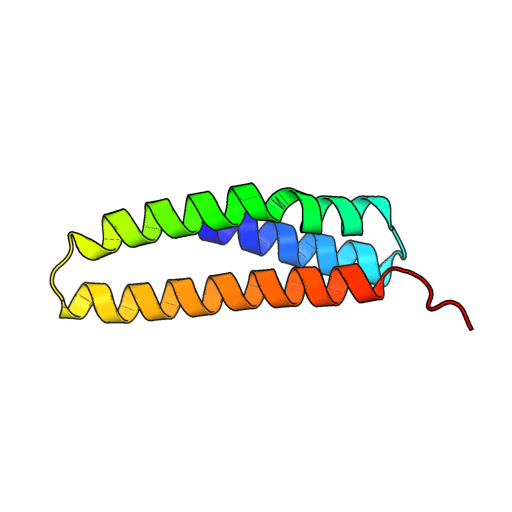 -10.263 1.00 63.12 82 ARG A CA 1
ATOM 654 C C . ARG A 1 82 ? 21.953 -3.635 -11.216 1.00 63.12 82 ARG A C 1
ATOM 656 O O . ARG A 1 82 ? 22.246 -4.465 -12.077 1.00 63.12 82 ARG A O 1
ATOM 663 N N . GLU A 1 83 ? 22.566 -2.460 -11.088 1.00 57.22 83 GLU A N 1
ATOM 664 C CA . GLU A 1 83 ? 23.854 -2.199 -11.733 1.00 57.22 83 GLU A CA 1
ATOM 665 C C . GLU A 1 83 ? 24.861 -3.216 -11.171 1.00 57.22 83 GLU A C 1
ATOM 667 O O . GLU A 1 83 ? 25.020 -3.326 -9.952 1.00 57.22 83 GLU A O 1
ATOM 672 N N . PHE A 1 84 ? 25.436 -4.031 -12.057 1.00 46.56 84 PHE A N 1
ATOM 673 C CA . PHE A 1 84 ? 26.559 -4.923 -11.765 1.00 46.56 84 PHE A CA 1
ATOM 674 C C . PHE A 1 84 ? 27.863 -4.227 -12.138 1.00 46.56 84 PHE A C 1
ATOM 676 O O . PHE A 1 84 ? 27.880 -3.583 -13.213 1.00 46.56 84 PHE A O 1
#